Protein AF-A0A1S9B2Z0-F1 (afdb_monomer)

Sequence (176 aa):
MLTIKDFFALDDLIMARWGRNAFRYVDYCGLIPIRPLENWAYACTPVNSLSFARTGGNGVHFGILEARDVTATGPVVMTVPMPGVNIVVAETLDEFFGIGCWAGWFGLEQLVYDTPETLAYYAAEPTDLLPEELNFLDMVRAELRTQPVALTAERLAALEQRFQPQLQIKPHDGKY

Foldseek 3Di:
DDWLVLVVVLVVVLCVVQNPNSCVQQLQLFFAADPPFDQPPQLLGFPQWTFGTGNNPPGWTWTAGNDDGRRDWFFIWIADRVVSDIFRQGGTPLQVLQQSLQPHDNLVSCCVVPVVVSLVVSQDHDDDDDPSNVVSSVSSCVRVVHHHDRRDPVRRVVSCVPPVVVGHGPPDPPDD

Structure (mmCIF, N/CA/C/O backbone):
data_AF-A0A1S9B2Z0-F1
#
_entry.id   AF-A0A1S9B2Z0-F1
#
loop_
_atom_site.group_PDB
_atom_site.id
_atom_site.type_symbol
_atom_site.label_atom_id
_atom_site.label_alt_id
_atom_site.label_comp_id
_atom_site.label_asym_id
_atom_site.label_entity_id
_atom_site.label_seq_id
_atom_site.pdbx_PDB_ins_code
_atom_site.Cartn_x
_atom_site.Cartn_y
_atom_site.Cartn_z
_atom_site.occupancy
_atom_site.B_iso_or_equiv
_atom_site.auth_seq_id
_atom_site.auth_comp_id
_atom_site.auth_asym_id
_atom_site.auth_atom_id
_atom_site.pdbx_PDB_model_num
ATOM 1 N N . MET A 1 1 ? -12.720 -2.411 -10.010 1.00 85.31 1 MET A N 1
ATOM 2 C CA . MET A 1 1 ? -12.245 -2.404 -8.623 1.00 85.31 1 MET A CA 1
ATOM 3 C C . MET A 1 1 ? -11.404 -3.642 -8.453 1.00 85.31 1 MET A C 1
ATOM 5 O O . MET A 1 1 ? -11.898 -4.722 -8.769 1.00 85.31 1 MET A O 1
ATOM 9 N N . LEU A 1 2 ? -10.148 -3.458 -8.077 1.00 94.38 2 LEU A N 1
ATOM 10 C CA . LEU A 1 2 ? -9.179 -4.535 -7.930 1.00 94.38 2 LEU A CA 1
ATOM 11 C C . LEU A 1 2 ? -9.466 -5.371 -6.683 1.00 94.38 2 LEU A C 1
ATOM 13 O O . LEU A 1 2 ? -9.986 -4.881 -5.678 1.00 94.38 2 LEU A O 1
ATOM 17 N N . THR A 1 3 ? -9.103 -6.644 -6.764 1.00 95.06 3 THR A N 1
ATOM 18 C CA . THR A 1 3 ? -9.193 -7.632 -5.688 1.00 95.06 3 THR A CA 1
ATOM 19 C C . THR A 1 3 ? -7.823 -8.242 -5.410 1.00 95.06 3 THR A C 1
ATOM 21 O O . THR A 1 3 ? -6.896 -8.132 -6.216 1.00 95.06 3 THR A O 1
ATOM 24 N N . ILE A 1 4 ? -7.684 -8.952 -4.287 1.00 96.56 4 ILE A N 1
ATOM 25 C CA . ILE A 1 4 ? -6.444 -9.684 -3.999 1.00 96.56 4 ILE A CA 1
ATOM 26 C C . ILE A 1 4 ? -6.216 -10.793 -5.037 1.00 96.56 4 ILE A C 1
ATOM 28 O O . ILE A 1 4 ? -5.078 -11.117 -5.366 1.00 96.56 4 ILE A O 1
ATOM 32 N N . LYS A 1 5 ? -7.288 -11.346 -5.615 1.00 95.81 5 LYS A N 1
ATOM 33 C CA . LYS A 1 5 ? -7.179 -12.303 -6.719 1.00 95.81 5 LYS A CA 1
ATOM 34 C C . LYS A 1 5 ? -6.467 -11.706 -7.938 1.00 95.81 5 LYS A C 1
ATOM 36 O O . LYS A 1 5 ? -5.683 -12.414 -8.562 1.00 95.81 5 LYS A O 1
ATOM 41 N N . ASP A 1 6 ? -6.702 -10.433 -8.255 1.00 95.50 6 ASP A N 1
ATOM 42 C CA . ASP A 1 6 ? -6.024 -9.750 -9.366 1.00 95.50 6 ASP A CA 1
ATOM 43 C C . ASP A 1 6 ? -4.536 -9.542 -9.056 1.00 95.50 6 ASP A C 1
ATOM 45 O O . ASP A 1 6 ? -3.677 -9.813 -9.893 1.00 95.50 6 ASP A O 1
ATOM 49 N N . PHE A 1 7 ? -4.217 -9.164 -7.815 1.00 95.56 7 PHE A N 1
ATOM 50 C CA . PHE A 1 7 ? -2.833 -9.097 -7.342 1.00 95.56 7 PHE A CA 1
ATOM 51 C C . PHE A 1 7 ? -2.128 -10.459 -7.409 1.00 95.56 7 PHE A C 1
ATOM 53 O O . PHE A 1 7 ? -0.974 -10.558 -7.822 1.00 95.56 7 PHE A O 1
ATOM 60 N N . PHE A 1 8 ? -2.829 -11.535 -7.061 1.00 96.44 8 PHE A N 1
ATOM 61 C CA . PHE A 1 8 ? -2.285 -12.881 -7.176 1.00 96.44 8 PHE A CA 1
ATOM 62 C C . PHE A 1 8 ? -2.118 -13.321 -8.641 1.00 96.44 8 PHE A C 1
ATOM 64 O O . PHE A 1 8 ? -1.137 -13.975 -8.986 1.00 96.44 8 PHE A O 1
ATOM 71 N N . ALA A 1 9 ? -2.993 -12.907 -9.552 1.00 96.50 9 ALA A N 1
ATOM 72 C CA . ALA A 1 9 ? -2.752 -13.141 -10.974 1.00 96.50 9 ALA A CA 1
ATOM 73 C C . ALA A 1 9 ? -1.471 -12.427 -11.458 1.00 96.50 9 ALA A C 1
ATOM 75 O O . ALA A 1 9 ? -0.683 -13.020 -12.193 1.00 96.50 9 ALA A O 1
ATOM 76 N N . LEU A 1 10 ? -1.217 -11.196 -10.997 1.00 95.38 10 LEU A N 1
ATOM 77 C CA . LEU A 1 10 ? 0.028 -10.474 -11.278 1.00 95.38 10 LEU A CA 1
ATOM 78 C C . LEU A 1 10 ? 1.261 -11.221 -10.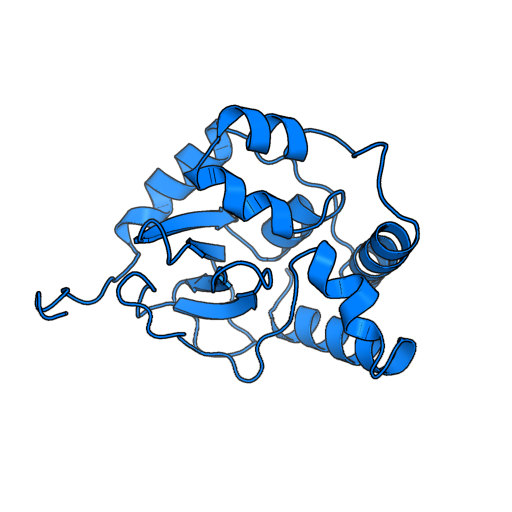742 1.00 95.38 10 LEU A C 1
ATOM 80 O O . LEU A 1 10 ? 2.240 -11.377 -11.470 1.00 95.38 10 LEU A O 1
ATOM 84 N N . ASP A 1 11 ? 1.234 -11.710 -9.503 1.00 95.31 11 ASP A N 1
ATOM 85 C CA . ASP A 1 11 ? 2.369 -12.463 -8.954 1.00 95.31 11 ASP A CA 1
ATOM 86 C C . ASP A 1 11 ? 2.605 -13.801 -9.680 1.00 95.31 11 ASP A C 1
ATOM 88 O O . ASP A 1 11 ? 3.752 -14.170 -9.928 1.00 95.31 11 ASP A O 1
ATOM 92 N N . ASP A 1 12 ? 1.554 -14.469 -10.167 1.00 96.44 12 ASP A N 1
ATOM 93 C CA . ASP A 1 12 ? 1.725 -15.650 -11.025 1.00 96.44 12 ASP A CA 1
ATOM 94 C C . ASP A 1 12 ? 2.479 -15.290 -12.325 1.00 96.44 12 ASP A C 1
ATOM 96 O O . ASP A 1 12 ? 3.362 -16.033 -12.767 1.00 96.44 12 ASP A O 1
ATOM 100 N N . LEU A 1 13 ? 2.188 -14.124 -12.918 1.00 96.06 13 LEU A N 1
ATOM 101 C CA . LEU A 1 13 ? 2.894 -13.618 -14.101 1.00 96.06 13 LEU A CA 1
ATOM 102 C C . LEU A 1 13 ? 4.350 -13.236 -13.790 1.00 96.06 13 LEU A C 1
ATOM 104 O O . LEU A 1 13 ? 5.246 -13.548 -14.577 1.00 96.06 13 LEU A O 1
ATOM 108 N N . ILE A 1 14 ? 4.604 -12.586 -12.652 1.00 93.69 14 ILE A N 1
ATOM 109 C CA . ILE A 1 14 ? 5.953 -12.237 -12.173 1.00 93.69 14 ILE A CA 1
ATOM 110 C C . ILE A 1 14 ? 6.793 -13.506 -12.022 1.00 93.69 14 ILE A C 1
ATOM 112 O O . ILE A 1 14 ? 7.916 -13.585 -12.530 1.00 93.69 14 ILE A O 1
ATOM 116 N N . MET A 1 15 ? 6.235 -14.531 -11.379 1.00 94.75 15 MET A N 1
ATOM 117 C CA . MET A 1 15 ? 6.903 -15.813 -11.185 1.00 94.75 15 MET A CA 1
ATOM 118 C C . MET A 1 15 ? 7.123 -16.553 -12.506 1.00 94.75 15 MET A C 1
ATOM 120 O O . MET A 1 15 ? 8.186 -17.144 -12.696 1.00 94.75 15 MET A O 1
ATOM 124 N N . ALA A 1 16 ? 6.185 -16.482 -13.453 1.00 95.69 16 ALA A N 1
ATOM 125 C CA . ALA A 1 16 ? 6.382 -17.028 -14.794 1.00 95.69 16 ALA A CA 1
ATOM 126 C C . ALA A 1 16 ? 7.503 -16.303 -15.564 1.00 95.69 16 ALA A C 1
ATOM 128 O O . ALA A 1 16 ? 8.262 -16.941 -16.295 1.00 95.69 16 ALA A O 1
ATOM 129 N N . ARG A 1 17 ? 7.630 -14.981 -15.388 1.00 94.38 17 ARG A N 1
ATOM 130 C CA . ARG A 1 17 ? 8.611 -14.142 -16.089 1.00 94.38 17 ARG A CA 1
ATOM 131 C C . ARG A 1 17 ? 10.023 -14.265 -15.518 1.00 94.38 17 ARG A C 1
ATOM 133 O O . ARG A 1 17 ? 10.980 -14.383 -16.283 1.00 94.38 17 ARG A O 1
ATOM 140 N N . TRP A 1 18 ? 10.170 -14.213 -14.196 1.00 93.31 18 TRP A N 1
ATOM 141 C CA . TRP A 1 18 ? 11.478 -14.109 -13.534 1.00 93.31 18 TRP A CA 1
ATOM 142 C C . TRP A 1 18 ? 11.826 -15.298 -12.633 1.00 93.31 18 TRP A C 1
ATOM 144 O O . TRP A 1 18 ? 12.989 -15.451 -12.243 1.00 93.31 18 TRP A O 1
ATOM 154 N N . GLY A 1 19 ? 10.866 -16.172 -12.325 1.00 93.25 19 GLY A N 1
ATOM 155 C CA . GLY A 1 19 ? 11.075 -17.372 -11.519 1.00 93.25 19 GLY A CA 1
ATOM 156 C C . GLY A 1 19 ? 11.778 -17.069 -10.198 1.00 93.25 19 GLY A C 1
ATOM 157 O O . GLY A 1 19 ? 11.418 -16.149 -9.470 1.00 93.25 19 GLY A O 1
ATOM 158 N N . ARG A 1 20 ? 12.848 -17.816 -9.903 1.00 89.50 20 ARG A N 1
ATOM 159 C CA . ARG A 1 20 ? 13.635 -17.644 -8.669 1.00 89.50 20 ARG A CA 1
ATOM 160 C C . ARG A 1 20 ? 14.338 -16.291 -8.547 1.00 89.50 20 ARG A C 1
ATOM 162 O O . ARG A 1 20 ? 14.869 -16.016 -7.482 1.00 89.50 20 ARG A O 1
ATOM 169 N N . ASN A 1 21 ? 14.375 -15.476 -9.601 1.00 90.50 21 ASN A N 1
ATOM 170 C CA . ASN A 1 21 ? 14.968 -14.141 -9.563 1.00 90.50 21 ASN A CA 1
ATOM 171 C C . ASN A 1 21 ? 13.942 -13.037 -9.272 1.00 90.50 21 ASN A C 1
ATOM 173 O O . ASN A 1 21 ? 14.351 -11.886 -9.169 1.00 90.50 21 ASN A O 1
ATOM 177 N N . ALA A 1 22 ? 12.649 -13.357 -9.118 1.00 89.69 22 ALA A N 1
ATOM 178 C CA . ALA A 1 22 ? 11.592 -12.371 -8.870 1.00 89.69 22 ALA A CA 1
ATOM 179 C C . ALA A 1 22 ? 11.888 -11.450 -7.670 1.00 89.69 22 ALA A C 1
ATOM 181 O O . ALA A 1 22 ? 11.639 -10.251 -7.747 1.00 89.69 22 ALA A O 1
ATOM 182 N N . PHE A 1 23 ? 12.513 -11.977 -6.611 1.00 85.75 23 PHE A N 1
ATOM 183 C CA . PHE A 1 23 ? 12.893 -11.206 -5.419 1.00 85.75 23 PHE A CA 1
ATOM 184 C C . PHE A 1 23 ? 13.751 -9.967 -5.738 1.00 85.75 23 PHE A C 1
ATOM 186 O O . PHE A 1 23 ? 13.601 -8.934 -5.102 1.00 85.75 23 PHE A O 1
ATOM 193 N N . ARG A 1 24 ? 14.595 -10.020 -6.782 1.00 84.69 24 ARG A N 1
ATOM 194 C CA . ARG A 1 24 ? 15.443 -8.885 -7.199 1.00 84.69 24 ARG A CA 1
ATOM 195 C C . ARG A 1 24 ? 14.651 -7.683 -7.707 1.00 84.69 24 ARG A C 1
ATOM 197 O O . ARG A 1 24 ? 15.215 -6.606 -7.824 1.00 84.69 24 ARG A O 1
ATOM 204 N N . TYR A 1 25 ? 13.387 -7.897 -8.051 1.00 85.31 25 TYR A N 1
ATOM 205 C CA . TYR A 1 25 ? 12.488 -6.898 -8.610 1.00 85.31 25 TYR A CA 1
ATOM 206 C C . TYR A 1 25 ? 11.423 -6.489 -7.586 1.00 85.31 25 TYR A C 1
ATOM 208 O O . TYR A 1 25 ? 11.119 -5.313 -7.437 1.00 85.31 25 TYR A O 1
ATOM 216 N N . VAL A 1 26 ? 10.871 -7.466 -6.860 1.00 86.50 26 VAL A N 1
ATOM 217 C CA . VAL A 1 26 ? 9.720 -7.265 -5.967 1.00 86.50 26 VAL A CA 1
ATOM 218 C C . VAL A 1 26 ? 10.128 -6.754 -4.583 1.00 86.50 26 VAL A C 1
ATOM 220 O O . VAL A 1 26 ? 9.403 -5.939 -4.011 1.00 86.50 26 VAL A O 1
ATOM 223 N N . ASP A 1 27 ? 11.267 -7.206 -4.042 1.00 83.75 27 ASP A N 1
ATOM 224 C CA . ASP A 1 27 ? 11.652 -6.908 -2.655 1.00 83.75 27 ASP A CA 1
ATOM 225 C C . ASP A 1 27 ? 11.917 -5.409 -2.459 1.00 83.75 27 ASP A C 1
ATOM 227 O O . ASP A 1 27 ? 11.425 -4.818 -1.502 1.00 83.75 27 ASP A O 1
ATOM 231 N N . TYR A 1 28 ? 12.622 -4.773 -3.401 1.00 84.38 28 TYR A N 1
ATOM 232 C CA . TYR A 1 28 ? 12.927 -3.337 -3.343 1.00 84.38 28 TYR A CA 1
ATOM 233 C C . TYR A 1 28 ? 11.680 -2.462 -3.474 1.00 84.38 28 TYR A C 1
ATOM 235 O O . TYR A 1 28 ? 11.579 -1.417 -2.838 1.00 84.38 28 TYR A O 1
ATOM 243 N N . CYS A 1 29 ? 10.680 -2.923 -4.226 1.00 92.12 29 CYS A N 1
ATOM 244 C CA . CYS A 1 29 ? 9.403 -2.230 -4.334 1.00 92.12 29 CYS A CA 1
ATOM 245 C C . CYS A 1 29 ? 8.427 -2.594 -3.208 1.00 92.12 29 CYS A C 1
ATOM 247 O O . CYS A 1 29 ? 7.336 -2.037 -3.165 1.00 92.12 29 CYS A O 1
ATOM 249 N N . GLY A 1 30 ? 8.772 -3.500 -2.292 1.00 93.69 30 GLY A N 1
ATOM 250 C CA . GLY A 1 30 ? 7.998 -3.771 -1.083 1.00 93.69 30 GLY A CA 1
ATOM 251 C C . GLY A 1 30 ? 6.594 -4.340 -1.302 1.00 93.69 30 GLY A C 1
ATOM 252 O O . GLY A 1 30 ? 5.694 -4.045 -0.517 1.00 93.69 30 GLY A O 1
ATOM 253 N N . LEU A 1 31 ? 6.393 -5.149 -2.347 1.00 95.12 31 LEU A N 1
ATOM 254 C CA . LEU A 1 31 ? 5.100 -5.777 -2.656 1.00 95.12 31 LEU A CA 1
ATOM 255 C C . LEU A 1 31 ? 5.219 -7.304 -2.769 1.00 95.12 31 LEU A C 1
ATOM 257 O O . LEU A 1 31 ? 4.775 -7.923 -3.735 1.00 95.12 31 LEU A O 1
ATOM 261 N N . ILE A 1 32 ? 5.848 -7.924 -1.771 1.00 94.69 32 ILE A N 1
ATOM 262 C CA . ILE A 1 32 ? 6.074 -9.371 -1.734 1.00 94.69 32 ILE A CA 1
ATOM 263 C C . ILE A 1 32 ? 4.763 -10.068 -1.338 1.00 94.69 32 ILE A C 1
ATOM 265 O O . ILE A 1 32 ? 4.237 -9.774 -0.262 1.00 94.69 32 ILE A O 1
ATOM 269 N N . PRO A 1 33 ? 4.235 -11.008 -2.137 1.00 95.06 33 PRO A N 1
ATOM 270 C CA . PRO A 1 33 ? 2.938 -11.624 -1.880 1.00 95.06 33 PRO A CA 1
ATOM 271 C C . PRO A 1 33 ? 2.957 -12.574 -0.678 1.00 95.06 33 PRO A C 1
ATOM 273 O O . PRO A 1 33 ? 3.938 -13.274 -0.421 1.00 95.06 33 PRO A O 1
ATOM 276 N N . ILE A 1 34 ? 1.830 -12.632 0.033 1.00 95.31 34 ILE A N 1
ATOM 277 C CA . ILE A 1 34 ? 1.557 -13.568 1.129 1.00 95.31 34 ILE A CA 1
ATOM 278 C C . ILE A 1 34 ? 0.426 -14.497 0.678 1.0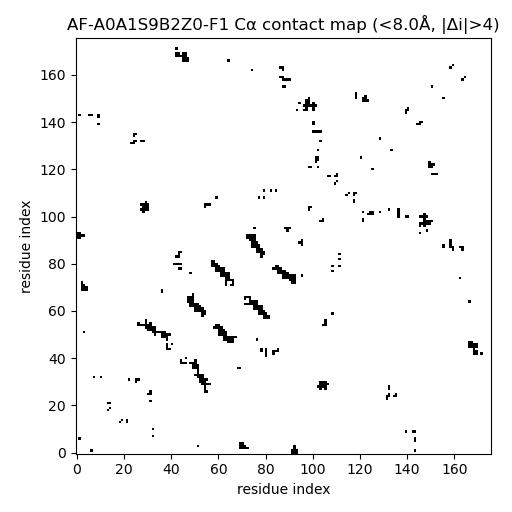0 95.31 34 ILE A C 1
ATOM 280 O O . ILE A 1 34 ? -0.695 -14.048 0.438 1.00 95.31 34 ILE A O 1
ATOM 284 N N . ARG A 1 35 ? 0.734 -15.791 0.526 1.00 93.19 35 ARG A N 1
ATOM 285 C CA . ARG A 1 35 ? -0.214 -16.828 0.094 1.00 93.19 35 ARG A CA 1
ATOM 286 C C . ARG A 1 35 ? -0.077 -18.086 0.965 1.00 93.19 35 ARG A C 1
ATOM 288 O O . ARG A 1 35 ? 1.020 -18.646 0.989 1.00 93.19 35 ARG A O 1
ATOM 295 N N . PRO A 1 36 ? -1.160 -18.596 1.588 1.00 94.19 36 PRO A N 1
ATOM 296 C CA . PRO A 1 36 ? -2.517 -18.031 1.625 1.00 94.19 36 PRO A CA 1
ATOM 297 C C . PRO A 1 36 ? -2.565 -16.689 2.374 1.00 94.19 36 PRO A C 1
ATOM 299 O O . PRO A 1 36 ? -1.559 -16.256 2.921 1.00 94.19 36 PRO A O 1
ATOM 302 N N . LEU A 1 37 ? -3.724 -16.023 2.385 1.00 95.44 37 LEU A N 1
ATOM 303 C CA . LEU A 1 37 ? -3.909 -14.842 3.232 1.00 95.44 37 LEU A CA 1
ATOM 304 C C . LEU A 1 37 ? -3.743 -15.220 4.701 1.00 95.44 37 LEU A C 1
ATOM 306 O O . LEU A 1 37 ? -4.310 -16.217 5.150 1.00 95.44 37 LEU A O 1
ATOM 310 N N . GLU A 1 38 ? -3.011 -14.404 5.450 1.00 94.19 38 GLU A N 1
ATOM 311 C CA . GLU A 1 38 ? -2.652 -14.718 6.831 1.00 94.19 38 GLU A CA 1
ATOM 312 C C . GLU A 1 38 ? -2.759 -13.491 7.730 1.00 94.19 38 GLU A C 1
ATOM 314 O O . GLU A 1 38 ? -2.346 -12.394 7.367 1.00 94.19 38 GLU A O 1
ATOM 319 N N . ASN A 1 39 ? -3.263 -13.682 8.947 1.00 92.56 39 ASN A N 1
ATOM 320 C CA . ASN A 1 39 ? -3.064 -12.720 10.021 1.00 92.56 39 ASN A CA 1
ATOM 321 C C . ASN A 1 39 ? -1.728 -13.048 10.696 1.00 92.56 39 ASN A C 1
ATOM 323 O O . ASN A 1 39 ? -1.610 -14.068 11.371 1.00 92.56 39 ASN A O 1
ATOM 327 N N . TRP A 1 40 ? -0.717 -12.206 10.495 1.00 89.31 40 TRP A N 1
ATOM 328 C CA . TRP A 1 40 ? 0.663 -12.466 10.924 1.00 89.31 40 TRP A CA 1
ATOM 329 C C . TRP A 1 40 ? 0.888 -12.446 12.445 1.00 89.31 40 TRP A C 1
ATOM 331 O O . TRP A 1 40 ? 2.011 -12.635 12.902 1.00 89.31 40 TRP A O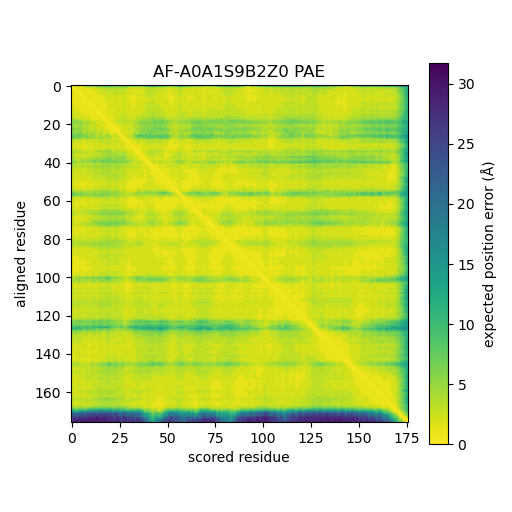 1
ATOM 341 N N . ALA A 1 41 ? -0.178 -12.256 13.229 1.00 87.75 41 ALA A N 1
ATOM 342 C CA . ALA A 1 41 ? -0.228 -12.461 14.673 1.00 87.75 41 ALA A CA 1
ATOM 343 C C . ALA A 1 41 ? 0.822 -11.693 15.497 1.00 87.75 41 ALA A C 1
ATOM 345 O O . ALA A 1 41 ? 1.037 -12.024 16.666 1.00 87.75 41 ALA A O 1
ATOM 346 N N . TYR A 1 42 ? 1.431 -10.636 14.945 1.00 91.81 42 TYR A N 1
ATOM 347 C CA . TYR A 1 42 ? 2.128 -9.660 15.776 1.00 91.81 42 TYR A CA 1
ATOM 348 C C . TYR A 1 42 ? 1.121 -9.064 16.751 1.00 91.81 42 TYR A C 1
ATOM 350 O O . TYR A 1 42 ? -0.051 -8.890 16.418 1.00 91.81 42 TYR A O 1
ATOM 358 N N . ALA A 1 43 ? 1.573 -8.709 17.952 1.00 92.88 43 ALA A N 1
ATOM 359 C CA . ALA A 1 43 ? 0.667 -8.200 18.976 1.00 92.88 43 ALA A CA 1
ATOM 360 C C . ALA A 1 43 ? -0.104 -6.939 18.538 1.00 92.88 43 ALA A C 1
ATOM 362 O O . ALA A 1 43 ? -1.208 -6.698 19.015 1.00 92.88 43 ALA A O 1
ATOM 363 N N . CYS A 1 44 ? 0.465 -6.162 17.610 1.00 94.25 44 CYS A N 1
ATOM 364 C CA . CYS A 1 44 ? -0.170 -4.989 17.018 1.00 94.25 44 CYS A CA 1
ATOM 365 C C . CYS A 1 44 ? -0.973 -5.278 15.737 1.00 94.25 44 CYS A C 1
ATOM 367 O O . CYS A 1 44 ? -1.688 -4.386 15.295 1.00 94.25 44 CYS A O 1
ATOM 369 N N . THR A 1 45 ? -0.889 -6.468 15.130 1.00 96.25 45 THR A N 1
ATOM 370 C CA . THR A 1 45 ? -1.659 -6.785 13.915 1.00 96.25 45 THR A CA 1
ATOM 371 C C . THR A 1 45 ? -3.157 -6.842 14.258 1.00 96.25 45 THR A C 1
ATOM 373 O O . THR A 1 45 ? -3.539 -7.596 15.161 1.00 96.25 45 THR A O 1
ATOM 376 N N . PRO A 1 46 ? -4.036 -6.101 13.553 1.00 96.94 46 PRO A N 1
ATOM 377 C CA . PRO A 1 46 ? -5.474 -6.161 13.789 1.00 96.94 46 PRO A CA 1
ATOM 378 C C . PRO A 1 46 ? -6.022 -7.558 13.498 1.00 96.94 46 PRO A C 1
ATOM 380 O O . PRO A 1 46 ? -5.753 -8.112 12.437 1.00 96.94 46 PRO A O 1
ATOM 383 N N . VAL A 1 47 ? -6.814 -8.136 14.403 1.00 96.50 47 VAL A N 1
ATOM 384 C CA . VAL A 1 47 ? -7.376 -9.492 14.243 1.00 96.50 47 VAL A CA 1
ATOM 385 C C . VAL A 1 47 ? -8.427 -9.591 13.154 1.00 96.50 47 VAL A C 1
ATOM 387 O O . VAL A 1 47 ? -8.675 -10.674 12.634 1.00 96.50 47 VAL A O 1
ATOM 390 N N . ASN A 1 48 ? -9.045 -8.466 12.816 1.00 96.69 48 ASN A N 1
ATOM 391 C CA . ASN A 1 48 ? -10.006 -8.346 11.735 1.00 96.69 48 ASN A CA 1
ATOM 392 C C . ASN A 1 48 ? -9.334 -7.917 10.425 1.00 96.69 48 ASN A C 1
ATOM 394 O O . ASN A 1 48 ? -9.972 -7.282 9.601 1.00 96.69 48 ASN A O 1
ATOM 398 N N . SER A 1 49 ? -8.054 -8.228 10.224 1.00 97.31 49 SER A N 1
ATOM 399 C CA . SER A 1 49 ? -7.342 -7.994 8.966 1.00 97.31 49 SER A CA 1
ATOM 400 C C . SER A 1 49 ? -6.661 -9.277 8.496 1.00 97.31 49 SER A C 1
ATOM 402 O O . SER A 1 49 ? -6.178 -10.064 9.314 1.00 97.31 49 SER A O 1
ATOM 404 N N . LEU A 1 50 ? -6.609 -9.488 7.180 1.00 97.88 50 LEU A N 1
ATOM 405 C CA . LEU A 1 50 ? -5.798 -10.542 6.569 1.00 97.88 50 LEU A CA 1
ATOM 406 C C . LEU A 1 50 ? -4.763 -9.931 5.631 1.00 97.88 50 LEU A C 1
ATOM 408 O O . LEU A 1 50 ? -5.114 -9.171 4.725 1.00 97.88 50 LEU A O 1
ATOM 412 N N . SER A 1 51 ? -3.499 -10.293 5.840 1.00 97.94 51 SER A N 1
ATOM 413 C CA . SER A 1 51 ? -2.365 -9.805 5.064 1.00 97.94 51 SER A CA 1
ATOM 414 C C . SER A 1 51 ? -2.297 -10.477 3.699 1.00 97.94 51 SER A C 1
ATOM 416 O O . SER A 1 51 ? -2.431 -11.698 3.593 1.00 97.94 51 SER A O 1
ATOM 418 N N . PHE A 1 52 ? -2.052 -9.678 2.663 1.00 97.62 52 PHE A N 1
ATOM 419 C CA . PHE A 1 52 ? -1.872 -10.145 1.285 1.00 97.62 52 PHE A CA 1
ATOM 420 C C . PHE A 1 52 ? -0.480 -9.832 0.728 1.00 97.62 52 PHE A C 1
ATOM 422 O O . PHE A 1 52 ? -0.051 -10.491 -0.219 1.00 97.62 52 PHE A O 1
ATOM 429 N N . ALA A 1 53 ? 0.233 -8.860 1.305 1.00 97.00 53 ALA A N 1
ATOM 430 C CA . ALA A 1 53 ? 1.583 -8.491 0.891 1.00 97.00 53 ALA A CA 1
ATOM 431 C C . ALA A 1 53 ? 2.443 -8.005 2.069 1.00 97.00 53 ALA A C 1
ATOM 433 O O . ALA A 1 53 ? 1.926 -7.627 3.121 1.00 97.00 53 ALA A O 1
ATOM 434 N N . ARG A 1 54 ? 3.764 -7.994 1.884 1.00 96.38 54 ARG A N 1
ATOM 435 C CA . ARG A 1 54 ? 4.760 -7.454 2.823 1.00 96.38 54 ARG A CA 1
ATOM 436 C C . ARG A 1 54 ? 5.833 -6.649 2.106 1.00 96.38 54 ARG A C 1
ATOM 438 O O . ARG A 1 54 ? 6.118 -6.915 0.940 1.00 96.38 54 ARG A O 1
ATOM 445 N N . THR A 1 55 ? 6.484 -5.746 2.836 1.00 94.31 55 THR A N 1
ATOM 446 C CA . THR A 1 55 ? 7.602 -4.966 2.284 1.00 94.31 55 THR A CA 1
ATOM 447 C C . THR A 1 55 ? 8.903 -5.766 2.233 1.00 94.31 55 THR A C 1
ATOM 449 O O . THR A 1 55 ? 9.759 -5.498 1.406 1.00 94.31 55 THR A O 1
ATOM 452 N N . GLY A 1 56 ? 9.061 -6.761 3.114 1.00 89.12 56 GLY A N 1
ATOM 453 C CA . GLY A 1 56 ? 10.345 -7.434 3.353 1.00 89.12 56 GLY A CA 1
ATOM 454 C C . GLY A 1 56 ? 11.184 -6.769 4.453 1.00 89.12 56 GLY A C 1
ATOM 455 O O . GLY A 1 56 ? 12.107 -7.397 4.969 1.00 89.12 56 GLY A O 1
ATOM 456 N N . GLY A 1 57 ? 10.818 -5.558 4.888 1.00 87.88 57 GLY A N 1
ATOM 457 C CA . GLY A 1 57 ? 11.419 -4.857 6.022 1.00 87.88 57 GLY A CA 1
ATOM 458 C C . GLY A 1 57 ? 10.737 -5.220 7.342 1.00 87.88 57 GLY A C 1
ATOM 459 O O . GLY A 1 57 ? 9.530 -5.074 7.472 1.00 87.88 57 GLY A O 1
ATOM 460 N N . ASN A 1 58 ? 11.493 -5.720 8.327 1.00 89.81 58 ASN A N 1
ATOM 461 C CA . ASN A 1 58 ? 11.105 -5.866 9.746 1.00 89.81 58 ASN A CA 1
ATOM 462 C C . ASN A 1 58 ? 9.661 -6.343 10.044 1.00 89.81 58 ASN A C 1
ATOM 464 O O . ASN A 1 58 ? 9.045 -5.930 11.028 1.00 89.81 58 ASN A O 1
ATOM 468 N N . GLY A 1 59 ? 9.114 -7.227 9.205 1.00 93.50 59 GLY A N 1
ATOM 469 C CA . GLY A 1 59 ? 7.760 -7.761 9.360 1.00 93.50 59 GLY A CA 1
ATOM 470 C C . GLY A 1 59 ? 6.624 -6.816 8.952 1.00 93.50 59 GLY A C 1
ATOM 471 O O . GLY A 1 59 ? 5.473 -7.153 9.216 1.00 93.50 59 GLY A O 1
ATOM 472 N N . VAL A 1 60 ? 6.903 -5.671 8.323 1.00 97.25 60 VAL A N 1
ATOM 473 C CA . VAL A 1 60 ? 5.881 -4.740 7.820 1.00 97.25 60 VAL A CA 1
ATOM 474 C C . VAL A 1 60 ? 5.040 -5.419 6.741 1.00 97.25 60 VAL A C 1
ATOM 476 O O . VAL A 1 60 ? 5.567 -6.034 5.807 1.00 97.25 60 VAL A O 1
ATOM 479 N N . HIS A 1 61 ? 3.721 -5.328 6.886 1.00 97.94 61 HIS A N 1
ATOM 480 C CA . HIS A 1 61 ? 2.770 -6.004 6.009 1.00 97.94 61 HIS A CA 1
ATOM 481 C C . HIS A 1 61 ? 1.510 -5.187 5.754 1.00 97.94 61 HIS A C 1
ATOM 483 O O . HIS A 1 61 ? 1.131 -4.324 6.545 1.00 97.94 61 HIS A O 1
ATOM 489 N N . PHE A 1 62 ? 0.860 -5.507 4.639 1.00 98.44 62 PHE A N 1
ATOM 490 C CA . PHE A 1 62 ? -0.389 -4.921 4.183 1.00 98.44 62 PHE A CA 1
ATOM 491 C C . PHE A 1 62 ? -1.493 -5.965 4.247 1.00 98.44 62 PHE A C 1
ATOM 493 O O . PHE A 1 62 ? -1.361 -7.058 3.685 1.00 98.44 62 PHE A O 1
ATOM 500 N N . GLY A 1 63 ? -2.592 -5.615 4.905 1.00 98.12 63 GLY A N 1
ATOM 501 C CA . GLY A 1 63 ? -3.790 -6.437 4.971 1.00 98.12 63 GLY A CA 1
ATOM 502 C C . GLY A 1 63 ? -5.051 -5.669 4.632 1.00 98.12 63 GLY A C 1
ATOM 503 O O . GLY A 1 63 ? -5.068 -4.442 4.641 1.00 98.12 63 GLY A O 1
ATOM 504 N N . ILE A 1 64 ? -6.108 -6.405 4.307 1.00 98.31 64 ILE A N 1
ATOM 505 C CA . ILE A 1 64 ? -7.430 -5.833 4.058 1.00 98.31 64 ILE A CA 1
ATOM 506 C C . ILE A 1 64 ? -8.261 -5.938 5.334 1.00 98.31 64 ILE A C 1
ATOM 508 O O . ILE A 1 64 ? -8.423 -7.025 5.896 1.00 98.31 64 ILE A O 1
ATOM 512 N N . LEU A 1 65 ? -8.801 -4.801 5.769 1.00 97.94 65 LEU A N 1
ATOM 513 C CA . LEU A 1 65 ? -9.723 -4.723 6.896 1.00 97.94 65 LEU A CA 1
ATOM 514 C C . LEU A 1 65 ? -11.010 -5.516 6.603 1.00 97.94 65 LEU A C 1
ATOM 516 O O . LEU A 1 65 ? -11.593 -5.401 5.528 1.00 97.94 65 LEU A O 1
ATOM 520 N N . GLU A 1 66 ? -11.449 -6.309 7.579 1.00 95.94 66 GLU A N 1
ATOM 521 C CA . GLU A 1 66 ? -12.589 -7.239 7.542 1.00 95.94 66 GLU A CA 1
ATOM 522 C C . GLU A 1 66 ? -12.505 -8.311 6.434 1.00 95.94 66 GLU A C 1
ATOM 524 O O . GLU A 1 66 ? -13.516 -8.887 6.016 1.00 95.94 66 GLU A O 1
ATOM 529 N N . ALA A 1 67 ? -11.296 -8.618 5.952 1.00 94.81 67 ALA A N 1
ATOM 530 C CA . ALA A 1 67 ? -11.102 -9.629 4.921 1.00 94.81 67 ALA A CA 1
ATOM 531 C C . ALA A 1 67 ? -11.389 -11.053 5.397 1.00 94.81 67 ALA A C 1
ATOM 533 O O . ALA A 1 67 ? -11.063 -11.450 6.515 1.00 94.81 67 ALA A O 1
ATOM 534 N N . ARG A 1 68 ? -11.959 -11.848 4.487 1.00 93.12 68 ARG A N 1
ATOM 535 C CA . ARG A 1 68 ? -12.248 -13.276 4.695 1.00 93.12 68 ARG A CA 1
ATOM 536 C C . ARG A 1 68 ? -11.545 -14.184 3.694 1.00 93.12 68 ARG A C 1
ATOM 538 O O . ARG A 1 68 ? -11.209 -15.313 4.030 1.00 93.12 68 ARG A O 1
ATOM 545 N N . ASP A 1 6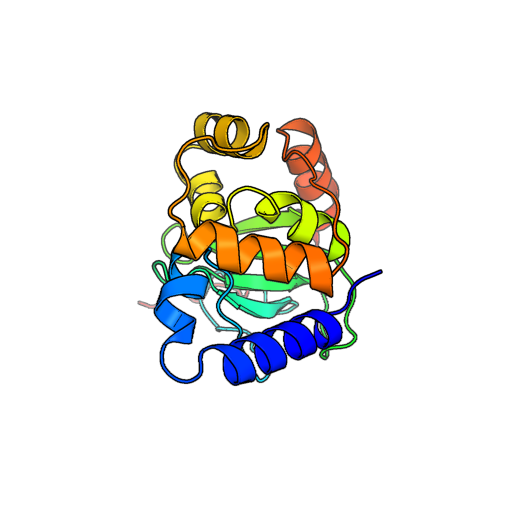9 ? -11.336 -13.695 2.476 1.00 94.50 69 ASP A N 1
ATOM 546 C CA . ASP A 1 69 ? -10.698 -14.417 1.380 1.00 94.50 69 ASP A CA 1
ATOM 547 C C . ASP A 1 69 ? -10.156 -13.434 0.324 1.00 94.50 69 ASP A C 1
ATOM 549 O O . ASP A 1 69 ? -10.191 -12.216 0.499 1.00 94.50 69 ASP A O 1
ATOM 553 N N . VAL A 1 70 ? -9.649 -13.967 -0.789 1.00 94.38 70 VAL A N 1
ATOM 554 C CA . VAL A 1 70 ? -9.029 -13.193 -1.879 1.00 94.38 70 VAL A CA 1
ATOM 555 C C . VAL A 1 70 ? -10.002 -12.312 -2.673 1.00 94.38 70 VAL A C 1
ATOM 557 O O . VAL A 1 70 ? -9.570 -11.515 -3.506 1.00 94.38 70 VAL A O 1
ATOM 560 N N . THR A 1 71 ? -11.307 -12.463 -2.450 1.00 93.25 71 THR A N 1
ATOM 561 C CA . THR A 1 71 ? -12.354 -11.612 -3.029 1.00 93.25 71 THR A CA 1
ATOM 562 C C . THR A 1 71 ? -12.690 -10.424 -2.134 1.00 93.25 71 THR A C 1
ATOM 564 O O . THR A 1 71 ? -13.478 -9.573 -2.539 1.00 93.25 71 THR A O 1
ATOM 567 N N . ALA A 1 72 ? -12.093 -10.349 -0.938 1.00 91.94 72 ALA A N 1
ATOM 568 C CA . ALA A 1 72 ? -12.303 -9.253 -0.013 1.00 91.94 72 ALA A CA 1
ATOM 569 C C . ALA A 1 72 ? -11.951 -7.906 -0.647 1.00 91.94 72 ALA A C 1
ATOM 571 O O . ALA A 1 72 ? -10.958 -7.746 -1.360 1.00 91.94 72 ALA A O 1
ATOM 572 N N . THR A 1 73 ? -12.783 -6.928 -0.323 1.00 91.38 73 THR A N 1
ATOM 573 C CA . THR A 1 73 ? -12.643 -5.541 -0.742 1.00 91.38 73 THR A CA 1
ATOM 574 C C . THR A 1 73 ? -12.743 -4.688 0.504 1.00 91.38 73 THR A C 1
ATOM 576 O O . THR A 1 73 ? -13.668 -4.878 1.294 1.00 91.38 73 THR A O 1
ATOM 579 N N . GLY A 1 74 ? -11.831 -3.746 0.679 1.00 95.56 74 GLY A N 1
ATOM 580 C CA . GLY A 1 74 ? -11.867 -2.867 1.832 1.00 95.56 74 GLY A CA 1
ATOM 581 C C . GLY A 1 74 ? -10.592 -2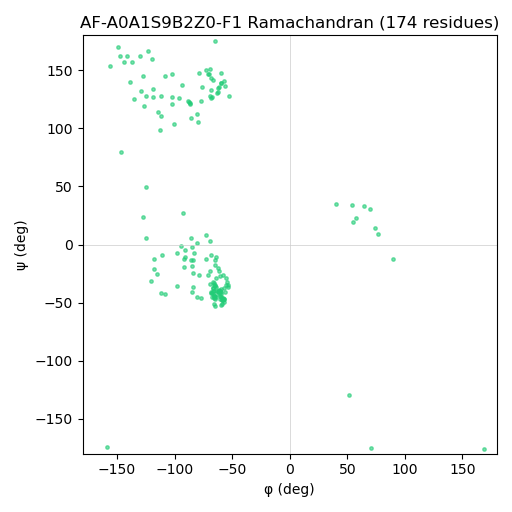.051 1.978 1.00 95.56 74 GLY A C 1
ATOM 582 O O . GLY A 1 74 ? -9.706 -2.139 1.119 1.00 95.56 74 GLY A O 1
ATOM 583 N N . PRO A 1 75 ? -10.506 -1.278 3.071 1.00 98.38 75 PRO A N 1
ATOM 584 C CA . PRO A 1 75 ? -9.336 -0.477 3.374 1.00 98.38 75 PRO A CA 1
ATOM 585 C C . PRO A 1 75 ? -8.083 -1.333 3.528 1.00 98.38 75 PRO A C 1
ATOM 587 O O . PRO A 1 75 ? -8.117 -2.397 4.155 1.00 98.38 75 PRO A O 1
ATOM 590 N N . VAL A 1 76 ? -6.975 -0.834 2.988 1.00 98.62 76 VAL A N 1
ATOM 591 C CA . VAL A 1 76 ? -5.653 -1.426 3.171 1.00 98.62 76 VAL A CA 1
ATOM 592 C C . VAL A 1 76 ? -5.037 -0.870 4.445 1.00 98.62 76 VAL A C 1
ATOM 594 O O . VAL A 1 76 ? -4.830 0.336 4.585 1.00 98.62 76 VAL A O 1
ATOM 597 N N . VAL A 1 77 ? -4.722 -1.771 5.365 1.00 98.56 77 VAL A N 1
ATOM 598 C CA . VAL A 1 77 ? -4.038 -1.488 6.622 1.00 98.56 77 VAL A CA 1
ATOM 599 C C . VAL A 1 77 ? -2.583 -1.900 6.476 1.00 98.56 77 VAL A C 1
ATOM 601 O O . VAL A 1 77 ? -2.292 -3.067 6.220 1.00 98.56 77 VAL A O 1
ATOM 604 N N . MET A 1 78 ? -1.673 -0.951 6.659 1.00 98.56 78 MET A N 1
ATOM 605 C CA . MET A 1 78 ? -0.262 -1.222 6.880 1.00 98.56 78 MET A CA 1
ATOM 606 C C . MET A 1 78 ? -0.027 -1.418 8.377 1.00 98.56 78 MET A C 1
ATOM 608 O O . MET A 1 78 ? -0.295 -0.519 9.175 1.00 98.56 78 MET A O 1
ATOM 612 N N . THR A 1 79 ? 0.507 -2.572 8.755 1.00 98.38 79 THR A N 1
ATOM 613 C CA . THR A 1 79 ? 0.975 -2.846 10.115 1.00 98.38 79 THR A CA 1
ATOM 614 C C . THR A 1 79 ? 2.493 -2.749 10.138 1.00 98.38 79 THR A C 1
ATOM 616 O O . THR A 1 79 ? 3.167 -3.433 9.367 1.00 98.38 79 THR A O 1
ATOM 619 N N . VAL A 1 80 ? 3.030 -1.935 11.049 1.00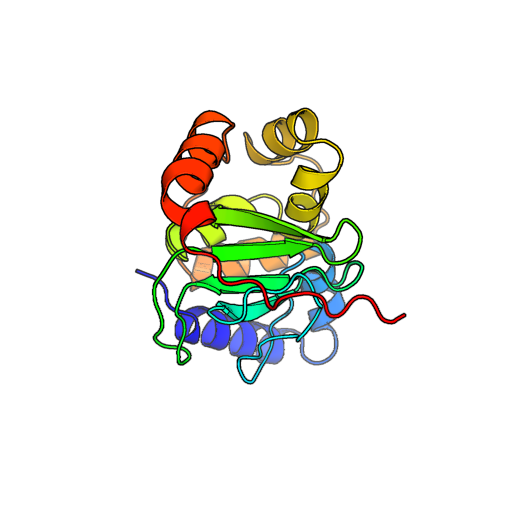 97.50 80 VAL A N 1
ATOM 620 C CA . VAL A 1 80 ? 4.469 -1.786 11.291 1.00 97.50 80 VAL A CA 1
ATOM 621 C C . VAL A 1 80 ? 4.796 -2.349 12.681 1.00 97.50 80 VAL A C 1
ATOM 623 O O . VAL A 1 80 ? 4.596 -1.659 13.686 1.00 97.50 80 VAL A O 1
ATOM 626 N N . PRO A 1 81 ? 5.295 -3.600 12.780 1.00 95.69 81 PRO A N 1
ATOM 627 C CA . PRO A 1 81 ? 5.436 -4.271 14.070 1.00 95.69 81 PRO A CA 1
ATOM 628 C C . PRO A 1 81 ? 6.430 -3.639 15.036 1.00 95.69 81 PRO A C 1
ATOM 630 O O . PRO A 1 81 ? 6.177 -3.634 16.236 1.00 95.69 81 PRO A O 1
ATOM 633 N N . MET A 1 82 ? 7.541 -3.100 14.529 1.00 93.50 82 MET A N 1
ATOM 634 C CA . MET A 1 82 ? 8.613 -2.544 15.363 1.00 93.50 82 MET A CA 1
ATOM 635 C C . MET A 1 82 ? 8.140 -1.401 16.282 1.00 93.50 82 MET A C 1
ATOM 637 O O . MET A 1 82 ? 8.370 -1.495 17.486 1.00 93.50 82 MET A O 1
ATOM 641 N N . PRO A 1 83 ? 7.453 -0.355 15.778 1.00 94.31 83 PRO A N 1
ATOM 642 C CA . PRO A 1 83 ? 6.822 0.658 16.622 1.00 94.31 83 PRO A CA 1
ATOM 643 C C . PRO A 1 83 ? 5.434 0.236 17.135 1.00 94.31 83 PRO A C 1
ATOM 645 O O . PRO A 1 83 ? 4.843 0.950 17.939 1.00 94.31 83 PRO A O 1
ATOM 648 N N . GLY A 1 84 ? 4.889 -0.895 16.671 1.00 95.19 84 GLY A N 1
ATOM 649 C CA . GLY A 1 84 ? 3.563 -1.380 17.056 1.00 95.19 84 GLY A CA 1
ATOM 650 C C . GLY A 1 84 ? 2.406 -0.540 16.504 1.00 95.19 84 GLY A C 1
ATOM 651 O O . GLY A 1 84 ? 1.369 -0.433 17.156 1.00 95.19 84 GLY A O 1
ATOM 652 N N . VAL A 1 85 ? 2.582 0.077 15.331 1.00 96.38 85 VAL A N 1
ATOM 653 C CA . VAL A 1 85 ? 1.639 1.050 14.750 1.00 96.38 85 VAL A CA 1
ATOM 654 C C . VAL A 1 85 ? 0.902 0.452 13.554 1.00 96.38 85 VAL A C 1
ATOM 656 O O . VAL A 1 85 ? 1.471 -0.309 12.773 1.00 96.38 85 VAL A O 1
ATOM 659 N N . ASN A 1 86 ? -0.364 0.836 13.390 1.00 97.94 86 ASN A N 1
ATOM 660 C CA . ASN A 1 86 ? -1.169 0.535 12.210 1.00 97.94 86 ASN A CA 1
ATOM 661 C C . ASN A 1 86 ? -1.602 1.830 11.533 1.00 97.94 86 ASN A C 1
ATOM 663 O O . ASN A 1 86 ? -2.098 2.730 12.213 1.00 97.94 86 ASN A O 1
ATOM 667 N N . ILE A 1 87 ? -1.463 1.892 10.212 1.00 98.25 87 ILE A N 1
ATOM 668 C CA . ILE A 1 87 ? -1.902 3.014 9.381 1.00 98.25 87 ILE A CA 1
ATOM 669 C C . ILE A 1 87 ? -2.832 2.471 8.302 1.00 98.25 87 ILE A C 1
ATOM 671 O O . ILE A 1 87 ? -2.469 1.556 7.565 1.00 98.25 87 ILE A O 1
ATOM 675 N N . VAL A 1 88 ? -4.024 3.048 8.172 1.00 98.56 88 VAL 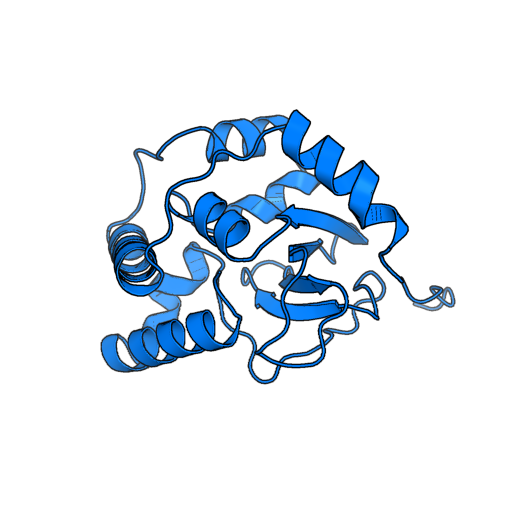A N 1
ATOM 676 C CA . VAL A 1 88 ? -4.880 2.802 7.006 1.00 98.56 88 VAL A CA 1
ATOM 677 C C . VAL A 1 88 ? -4.361 3.659 5.856 1.00 98.56 88 VAL A C 1
ATOM 679 O O . VAL A 1 88 ? -4.519 4.876 5.868 1.00 98.56 88 VAL A O 1
ATOM 682 N N . VAL A 1 89 ? -3.698 3.026 4.890 1.00 98.19 89 VAL A N 1
ATOM 683 C CA . VAL A 1 89 ? -2.971 3.716 3.808 1.00 98.19 89 VAL A CA 1
ATOM 684 C C . VAL A 1 89 ? -3.825 3.948 2.563 1.00 98.19 89 VAL A C 1
ATOM 686 O O . VAL A 1 89 ? -3.500 4.809 1.755 1.00 98.19 89 VAL A O 1
ATOM 689 N N . ALA A 1 90 ? -4.920 3.201 2.405 1.00 98.31 90 ALA A N 1
ATOM 690 C CA . ALA A 1 90 ? -5.853 3.352 1.292 1.00 98.31 90 ALA A CA 1
ATOM 691 C C . ALA A 1 90 ? -7.246 2.828 1.662 1.00 98.31 90 ALA A C 1
ATOM 693 O O . ALA A 1 90 ? -7.380 1.924 2.483 1.00 98.31 90 ALA A O 1
ATOM 694 N N . GLU A 1 91 ? -8.293 3.345 1.023 1.00 98.12 91 GLU A N 1
ATOM 695 C CA . GLU A 1 91 ? -9.674 2.865 1.174 1.00 98.12 91 GLU A CA 1
ATOM 696 C C . GLU A 1 91 ? -9.982 1.665 0.270 1.00 98.12 91 GLU A C 1
ATOM 698 O O . GLU A 1 91 ? -10.884 0.882 0.566 1.00 98.12 91 GLU A O 1
ATOM 703 N N . THR A 1 92 ? -9.241 1.515 -0.830 1.00 97.75 92 THR A N 1
ATOM 704 C CA . THR A 1 92 ? -9.421 0.439 -1.813 1.00 97.75 92 THR A CA 1
ATOM 705 C C . THR A 1 92 ? -8.079 -0.069 -2.333 1.00 97.75 92 THR A C 1
ATOM 707 O O . THR A 1 92 ? -7.064 0.622 -2.235 1.00 97.75 92 THR A O 1
ATOM 710 N N . LEU A 1 93 ? -8.076 -1.259 -2.942 1.00 97.44 93 LEU A N 1
ATOM 711 C CA . LEU A 1 93 ? -6.892 -1.779 -3.628 1.00 97.44 93 LEU A CA 1
ATOM 712 C C . LEU A 1 93 ? -6.499 -0.932 -4.844 1.00 97.44 93 LEU A C 1
ATOM 714 O O . LEU A 1 93 ? -5.311 -0.771 -5.090 1.00 97.44 93 LEU A O 1
ATOM 718 N N . ASP A 1 94 ? -7.457 -0.352 -5.575 1.00 96.88 94 ASP A N 1
ATOM 719 C CA . ASP A 1 94 ? -7.152 0.568 -6.680 1.00 96.88 94 ASP A CA 1
ATOM 720 C C . ASP A 1 94 ? -6.352 1.786 -6.187 1.00 96.88 94 ASP A C 1
ATOM 722 O O . ASP A 1 94 ? -5.337 2.139 -6.784 1.00 96.88 94 ASP A O 1
ATOM 726 N N . GLU A 1 95 ? -6.764 2.386 -5.065 1.00 97.44 95 GLU A N 1
ATOM 727 C CA . GLU A 1 95 ? -6.034 3.489 -4.429 1.00 97.44 95 GLU A CA 1
ATOM 728 C C . GLU A 1 95 ? -4.657 3.038 -3.924 1.00 97.44 95 GLU A C 1
ATOM 730 O O . GLU A 1 95 ? -3.655 3.685 -4.216 1.00 97.44 95 GLU A O 1
ATOM 735 N N . PHE A 1 96 ? -4.584 1.898 -3.231 1.00 98.06 96 PHE A N 1
ATOM 736 C CA . PHE A 1 96 ? -3.325 1.352 -2.721 1.00 98.06 96 PHE A CA 1
ATOM 737 C C . PHE A 1 96 ? -2.308 1.089 -3.829 1.00 98.06 96 PHE A C 1
ATOM 739 O O . PHE A 1 96 ? -1.143 1.476 -3.714 1.00 98.06 96 PHE A O 1
ATOM 746 N N . PHE A 1 97 ? -2.738 0.442 -4.914 1.00 97.44 97 PHE A N 1
ATOM 747 C CA . PHE A 1 97 ? -1.851 0.184 -6.036 1.00 97.44 97 PHE A CA 1
ATOM 748 C C . PHE A 1 97 ? -1.523 1.459 -6.819 1.00 97.44 97 PHE A C 1
ATOM 750 O O . PHE A 1 97 ? -0.458 1.542 -7.423 1.00 97.44 97 PHE A O 1
ATOM 757 N N . GLY A 1 98 ? -2.404 2.459 -6.787 1.00 96.50 98 GLY A N 1
ATOM 758 C CA . GLY A 1 98 ? -2.135 3.789 -7.318 1.00 96.50 98 GLY A CA 1
ATOM 759 C C . GLY A 1 98 ? -1.052 4.544 -6.545 1.00 96.50 98 GLY A C 1
ATOM 760 O O . GLY A 1 98 ? -0.228 5.207 -7.167 1.00 96.50 98 GLY A O 1
ATOM 761 N N . ILE A 1 99 ? -0.994 4.404 -5.217 1.00 96.62 99 ILE A N 1
ATOM 762 C CA . ILE A 1 99 ? 0.015 5.069 -4.373 1.00 96.62 99 ILE A CA 1
ATOM 763 C C . ILE A 1 99 ? 1.427 4.563 -4.684 1.00 96.62 99 ILE A C 1
ATOM 765 O O . ILE A 1 99 ? 2.317 5.346 -5.006 1.00 96.62 99 ILE A O 1
ATOM 769 N N . GLY A 1 100 ? 1.641 3.247 -4.656 1.00 95.62 100 GLY A N 1
ATOM 770 C CA . GLY A 1 100 ? 2.956 2.674 -4.970 1.00 95.62 100 GLY A CA 1
ATOM 771 C C . GLY A 1 100 ? 3.252 2.558 -6.466 1.00 95.62 100 GLY A C 1
ATOM 772 O O . GLY A 1 100 ? 4.320 2.088 -6.846 1.00 95.62 100 GLY A O 1
ATOM 773 N N . CYS A 1 101 ? 2.333 3.007 -7.326 1.00 90.19 101 CYS A N 1
ATOM 774 C CA . CYS A 1 101 ? 2.423 2.907 -8.782 1.00 90.19 101 CYS A CA 1
ATOM 775 C C . CYS A 1 101 ? 3.727 3.480 -9.346 1.00 90.19 101 CYS A C 1
ATOM 777 O O . CYS A 1 101 ? 4.232 2.975 -10.348 1.00 90.19 101 CYS A O 1
ATOM 779 N N . TRP A 1 102 ? 4.250 4.544 -8.736 1.00 89.25 102 TRP A N 1
ATOM 780 C CA . TRP A 1 102 ? 5.474 5.200 -9.181 1.00 89.25 102 TRP A CA 1
ATOM 781 C C . TRP A 1 102 ? 6.715 4.774 -8.424 1.00 89.25 102 TRP A C 1
ATOM 783 O O . TRP A 1 102 ? 7.757 4.682 -9.044 1.00 89.25 102 TRP A O 1
ATOM 793 N N . ALA A 1 103 ? 6.618 4.514 -7.126 1.00 90.75 103 ALA A N 1
ATOM 794 C CA . ALA A 1 103 ? 7.790 4.413 -6.261 1.00 90.75 103 ALA A CA 1
ATOM 795 C C . ALA A 1 103 ? 7.868 3.089 -5.481 1.00 90.75 103 ALA A C 1
ATOM 797 O O . ALA A 1 103 ? 8.720 2.904 -4.617 1.00 90.75 103 ALA A O 1
ATOM 798 N N . GLY A 1 104 ? 6.954 2.156 -5.756 1.00 95.19 104 GLY A N 1
ATOM 799 C CA . GLY A 1 104 ? 6.757 0.972 -4.931 1.00 95.19 104 GLY A CA 1
ATOM 800 C C . GLY A 1 104 ? 6.115 1.296 -3.578 1.00 95.19 104 GLY A C 1
ATOM 801 O O . GLY A 1 104 ? 5.710 2.418 -3.292 1.00 95.19 104 GLY A O 1
ATOM 802 N N . TRP A 1 105 ? 6.002 0.285 -2.729 1.00 97.00 105 TRP A N 1
ATOM 803 C CA . TRP A 1 105 ? 5.331 0.309 -1.428 1.00 97.00 105 TRP A CA 1
ATOM 804 C C . TRP A 1 105 ? 6.303 0.192 -0.254 1.00 97.00 105 TRP A C 1
ATOM 806 O O . TRP A 1 105 ? 5.887 0.390 0.884 1.00 97.00 105 TRP A O 1
ATOM 816 N N . PHE A 1 106 ? 7.584 -0.105 -0.507 1.00 95.56 106 PHE A N 1
ATOM 817 C CA . PHE A 1 106 ? 8.594 -0.235 0.548 1.00 95.56 106 PHE A CA 1
ATOM 818 C C . PHE A 1 106 ? 8.691 1.043 1.392 1.00 95.56 106 PHE A C 1
ATOM 820 O O . PHE A 1 106 ? 8.621 0.979 2.615 1.00 95.56 106 PHE A O 1
ATOM 827 N N . GLY A 1 107 ? 8.746 2.211 0.743 1.00 95.12 107 GLY A N 1
ATOM 828 C CA . GLY A 1 107 ? 8.857 3.510 1.411 1.00 95.12 107 GLY A CA 1
ATOM 829 C C . GLY A 1 107 ? 7.680 3.874 2.321 1.00 95.12 107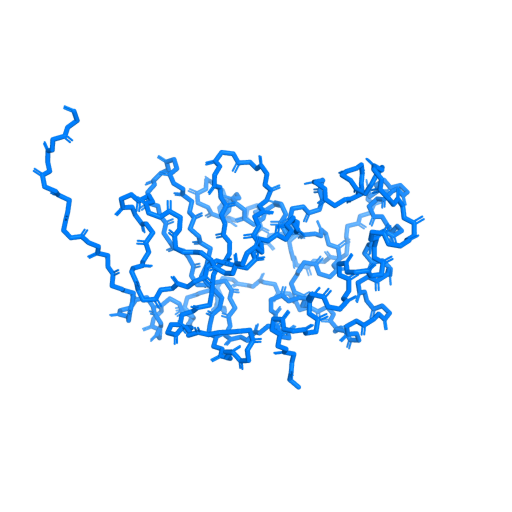 GLY A C 1
ATOM 830 O O 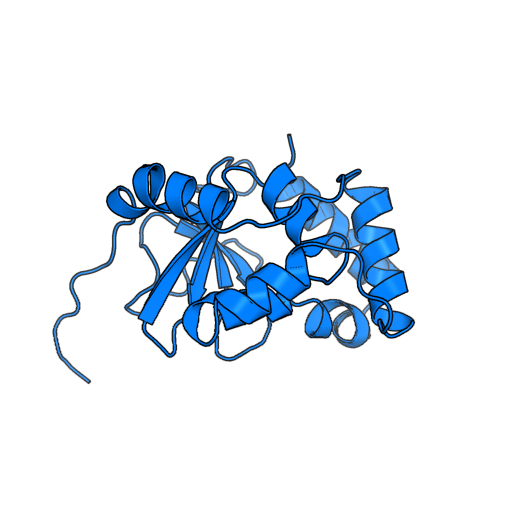. GLY A 1 107 ? 7.853 4.693 3.219 1.00 95.12 107 GLY A O 1
ATOM 831 N N . LEU A 1 108 ? 6.501 3.253 2.164 1.00 96.81 108 LEU A N 1
ATOM 832 C CA . LEU A 1 108 ? 5.338 3.538 3.017 1.00 96.81 108 LEU A CA 1
ATOM 833 C C . LEU A 1 108 ? 5.607 3.249 4.496 1.00 96.81 108 LEU A C 1
ATOM 835 O O . LEU A 1 108 ? 5.011 3.894 5.359 1.00 96.81 108 LEU A O 1
ATOM 839 N N . GLU A 1 109 ? 6.525 2.331 4.808 1.00 95.81 109 GLU A N 1
ATOM 840 C CA . GLU A 1 109 ? 6.889 2.040 6.195 1.00 95.81 109 GLU A CA 1
ATOM 841 C C . GLU A 1 109 ? 7.484 3.259 6.916 1.00 95.81 109 GLU A C 1
ATOM 843 O O . GLU A 1 109 ? 7.397 3.343 8.139 1.00 95.81 109 GLU A O 1
ATOM 848 N N . GLN A 1 110 ? 8.023 4.234 6.173 1.00 96.50 110 GLN A N 1
ATOM 849 C CA . GLN A 1 110 ? 8.580 5.468 6.725 1.00 96.50 110 GLN A CA 1
ATOM 850 C C . GLN A 1 110 ? 7.512 6.438 7.240 1.00 96.50 110 GLN A C 1
ATOM 852 O O . GLN A 1 110 ? 7.841 7.316 8.034 1.00 96.50 110 GLN A O 1
ATOM 857 N N . LEU A 1 111 ? 6.223 6.226 6.937 1.00 97.12 111 LEU A N 1
ATOM 858 C CA . LEU A 1 111 ? 5.131 7.046 7.478 1.00 97.12 111 LEU A CA 1
ATOM 859 C C . LEU A 1 111 ? 5.122 7.108 9.013 1.00 97.12 111 LEU A C 1
ATOM 861 O O . LEU A 1 111 ? 4.675 8.109 9.568 1.00 97.12 111 LEU A O 1
ATOM 865 N N . VAL A 1 112 ? 5.609 6.067 9.699 1.00 96.94 112 VAL A N 1
ATOM 866 C CA . VAL A 1 112 ? 5.674 6.002 11.174 1.00 96.94 112 VAL A CA 1
ATOM 867 C C . VAL A 1 112 ? 6.938 6.637 11.765 1.00 96.94 112 VAL A C 1
ATOM 869 O O . VAL A 1 112 ? 6.996 6.832 12.978 1.00 96.94 112 VAL A O 1
ATOM 872 N N . TYR A 1 113 ? 7.949 6.924 10.941 1.00 96.12 113 TYR A N 1
ATOM 873 C CA . TYR A 1 113 ? 9.243 7.452 11.382 1.00 96.12 113 TYR A CA 1
ATOM 874 C C . TYR A 1 113 ? 9.460 8.898 10.919 1.00 96.12 113 TYR A C 1
ATOM 876 O O . TYR A 1 113 ? 9.918 9.720 11.710 1.00 96.12 113 TYR A O 1
ATOM 884 N N . ASP A 1 114 ? 9.092 9.215 9.674 1.00 97.56 114 ASP A N 1
ATOM 885 C CA . ASP A 1 114 ? 9.182 10.544 9.066 1.00 97.56 114 ASP A CA 1
ATOM 886 C C . ASP A 1 114 ? 8.026 10.764 8.072 1.00 97.56 114 ASP A C 1
ATOM 888 O O . ASP A 1 114 ? 8.148 10.599 6.853 1.00 97.56 114 ASP A O 1
ATOM 892 N N . THR A 1 115 ? 6.846 11.094 8.605 1.00 97.00 115 THR A N 1
ATOM 893 C CA . THR A 1 115 ? 5.643 11.315 7.790 1.00 97.00 115 THR A CA 1
ATOM 894 C C . THR A 1 115 ? 5.819 12.430 6.750 1.00 97.00 115 THR A C 1
ATOM 896 O O . THR A 1 115 ? 5.452 12.189 5.599 1.00 97.00 115 THR A O 1
ATOM 899 N N . PRO A 1 116 ? 6.348 13.631 7.083 1.00 97.25 116 PRO A N 1
ATOM 900 C CA . PRO A 1 116 ? 6.489 14.709 6.105 1.00 97.25 116 PRO A CA 1
ATOM 901 C C . PRO A 1 116 ? 7.342 14.326 4.893 1.00 97.25 116 PRO A C 1
ATOM 903 O O . PRO A 1 116 ? 6.912 14.564 3.764 1.00 97.25 116 PRO A O 1
ATOM 906 N N . GLU A 1 117 ? 8.498 13.694 5.112 1.00 96.62 117 GLU A N 1
ATOM 907 C CA . GLU A 1 117 ? 9.380 13.282 4.015 1.00 96.62 117 GLU A CA 1
ATOM 908 C C . GLU A 1 117 ? 8.737 12.173 3.174 1.00 96.62 117 GLU A C 1
ATOM 910 O O . GLU A 1 117 ? 8.738 12.227 1.945 1.00 96.62 117 GLU A O 1
ATOM 915 N N . THR A 1 118 ? 8.090 11.204 3.827 1.00 96.31 118 THR A N 1
ATOM 916 C CA . THR A 1 118 ? 7.397 10.116 3.122 1.00 96.31 118 THR A CA 1
ATOM 917 C C . THR A 1 118 ? 6.262 10.646 2.242 1.00 96.31 118 THR A C 1
ATOM 919 O O . THR A 1 118 ? 6.084 10.198 1.112 1.00 96.31 118 THR A O 1
ATOM 922 N N . LEU A 1 119 ? 5.496 11.629 2.722 1.00 96.44 119 LEU A N 1
ATOM 923 C CA . LEU A 1 119 ? 4.447 12.267 1.926 1.00 96.44 119 LEU A CA 1
ATOM 924 C C . LEU A 1 119 ? 5.015 13.038 0.733 1.00 96.44 119 LEU A C 1
ATOM 926 O O . LEU A 1 119 ? 4.446 12.968 -0.353 1.00 96.44 119 LEU A O 1
ATOM 930 N N . ALA A 1 120 ? 6.136 13.743 0.910 1.00 94.56 120 ALA A N 1
ATOM 931 C CA . ALA A 1 120 ? 6.812 14.419 -0.193 1.00 94.56 120 ALA A CA 1
ATOM 932 C C . ALA A 1 120 ? 7.284 13.419 -1.263 1.00 94.56 120 ALA A C 1
ATOM 934 O O . ALA A 1 120 ? 7.101 13.670 -2.454 1.00 94.56 120 ALA A O 1
ATOM 935 N N . TYR A 1 121 ? 7.807 12.264 -0.842 1.00 93.31 121 TYR A N 1
ATOM 936 C CA . TYR A 1 121 ? 8.241 11.187 -1.733 1.00 93.31 121 TYR A CA 1
ATOM 937 C C . TYR A 1 121 ? 7.092 10.615 -2.583 1.00 93.31 121 TYR A C 1
ATOM 939 O O . TYR A 1 121 ? 7.246 10.434 -3.787 1.00 93.31 121 TYR A O 1
ATOM 947 N N . TYR A 1 122 ? 5.912 10.396 -1.993 1.00 94.69 122 TYR A N 1
ATOM 948 C CA . TYR A 1 122 ? 4.733 9.863 -2.697 1.00 94.69 122 TYR A CA 1
ATOM 949 C C . TYR A 1 122 ? 3.872 10.926 -3.409 1.00 94.69 122 TYR A C 1
ATOM 951 O O . TYR A 1 122 ? 2.803 10.606 -3.938 1.00 94.69 122 TYR A O 1
ATOM 959 N N . ALA A 1 123 ? 4.306 12.190 -3.441 1.00 91.06 123 ALA A N 1
ATOM 960 C CA . ALA A 1 123 ? 3.571 13.272 -4.098 1.00 91.06 123 ALA A CA 1
ATOM 961 C C . ALA A 1 123 ? 3.846 13.382 -5.611 1.00 91.06 123 ALA A C 1
ATOM 963 O O . ALA A 1 123 ? 3.068 14.022 -6.322 1.00 91.06 123 ALA A O 1
ATOM 964 N N . ALA A 1 124 ? 4.937 12.792 -6.111 1.00 86.06 124 ALA A N 1
ATOM 965 C CA . ALA A 1 124 ? 5.367 12.911 -7.504 1.00 86.06 124 ALA A CA 1
ATOM 966 C C . ALA A 1 124 ? 6.108 11.657 -8.001 1.00 86.06 124 ALA A C 1
ATOM 968 O O . ALA A 1 124 ? 6.449 10.767 -7.227 1.00 86.06 124 ALA A O 1
ATOM 969 N N . GLU A 1 125 ? 6.348 11.589 -9.312 1.00 88.69 125 GLU A N 1
ATOM 970 C CA . GLU A 1 125 ? 7.126 10.515 -9.933 1.00 88.69 125 GLU A CA 1
ATOM 971 C C . GLU A 1 125 ? 8.613 10.617 -9.527 1.00 88.69 125 GLU A C 1
ATOM 973 O O . GLU A 1 125 ? 9.209 11.689 -9.683 1.00 88.69 125 GLU A O 1
ATOM 978 N N . PRO A 1 126 ? 9.229 9.534 -9.013 1.00 86.69 126 PRO A N 1
ATOM 979 C CA . PRO A 1 126 ? 10.638 9.521 -8.646 1.00 86.69 126 PRO A CA 1
ATOM 980 C C . PRO A 1 126 ? 11.524 9.561 -9.894 1.00 86.69 126 PRO A C 1
ATOM 982 O O . PRO A 1 126 ? 11.200 8.996 -10.938 1.00 86.69 126 PRO A O 1
ATOM 985 N N . THR A 1 127 ? 12.678 10.213 -9.782 1.00 84.25 127 THR A N 1
ATOM 986 C CA . THR A 1 127 ? 13.606 10.402 -10.912 1.00 84.25 127 THR A CA 1
ATOM 987 C C . THR A 1 127 ? 14.760 9.402 -10.943 1.00 84.25 127 THR A C 1
ATOM 989 O O . THR A 1 127 ? 15.546 9.402 -11.888 1.00 84.25 127 THR A O 1
ATOM 992 N N . ASP A 1 128 ? 14.902 8.586 -9.904 1.00 87.00 128 ASP A N 1
ATOM 993 C CA . ASP A 1 128 ? 16.119 7.842 -9.573 1.00 87.00 128 ASP A CA 1
ATOM 994 C C . ASP A 1 128 ? 15.897 6.335 -9.369 1.00 87.00 128 ASP A C 1
ATOM 996 O O . ASP A 1 128 ? 16.717 5.663 -8.748 1.00 87.00 128 ASP A O 1
ATOM 1000 N N . LEU A 1 129 ? 14.828 5.784 -9.948 1.00 88.56 129 LEU A N 1
ATOM 1001 C CA . LEU A 1 129 ? 14.568 4.346 -9.903 1.00 88.56 129 LEU A CA 1
ATOM 1002 C C . LEU A 1 129 ? 15.605 3.532 -10.674 1.00 88.56 129 LEU A C 1
ATOM 1004 O O . LEU A 1 129 ? 16.017 3.873 -11.790 1.00 88.56 129 LEU A O 1
ATOM 1008 N N . LEU A 1 130 ? 15.951 2.383 -10.107 1.00 91.00 130 LEU A N 1
ATOM 1009 C CA . LEU A 1 130 ? 16.767 1.385 -10.772 1.00 91.00 130 LEU A CA 1
ATOM 1010 C C . LEU A 1 130 ? 15.985 0.736 -11.930 1.00 91.00 130 LEU A C 1
ATOM 1012 O O . LEU A 1 130 ? 14.757 0.602 -11.873 1.00 91.00 130 LEU A O 1
ATOM 1016 N N . PRO A 1 131 ? 16.670 0.267 -12.991 1.00 90.44 131 PRO A N 1
ATOM 1017 C CA . PRO A 1 131 ? 16.015 -0.403 -14.115 1.00 90.44 131 PRO A CA 1
ATOM 1018 C C . PRO A 1 131 ? 15.150 -1.603 -13.705 1.00 90.44 131 PRO A C 1
ATOM 1020 O O . PRO A 1 131 ? 14.124 -1.877 -14.326 1.00 90.44 131 PRO A O 1
ATOM 1023 N N . GLU A 1 132 ? 15.555 -2.348 -12.681 1.00 89.69 132 GLU A N 1
ATOM 1024 C CA . GLU A 1 132 ? 14.805 -3.476 -12.136 1.00 89.69 132 GLU A CA 1
ATOM 1025 C C . GLU A 1 132 ? 13.472 -3.031 -11.519 1.00 89.69 132 GLU A C 1
ATOM 1027 O O . GLU A 1 132 ? 12.438 -3.636 -11.808 1.00 89.69 132 GLU A O 1
ATOM 1032 N N . GLU A 1 133 ? 13.480 -1.946 -10.743 1.00 91.44 133 GLU A N 1
ATOM 1033 C CA . GLU A 1 133 ? 12.279 -1.365 -10.133 1.00 91.44 133 GLU A CA 1
ATOM 1034 C C . GLU A 1 133 ? 11.330 -0.850 -11.216 1.00 91.44 133 GLU A C 1
ATOM 1036 O O . GLU A 1 133 ? 10.145 -1.179 -11.212 1.00 91.44 133 GLU A O 1
ATOM 1041 N N . LEU A 1 134 ? 11.857 -0.133 -12.215 1.00 91.75 134 LEU A N 1
ATOM 1042 C CA . LEU A 1 134 ? 11.072 0.340 -13.358 1.00 91.75 134 LEU A CA 1
ATOM 1043 C C . LEU A 1 134 ? 10.384 -0.811 -14.098 1.00 91.75 134 LEU A C 1
ATOM 1045 O O . LEU A 1 134 ? 9.183 -0.740 -14.348 1.00 91.75 134 LEU A O 1
ATOM 1049 N N . ASN A 1 135 ? 11.109 -1.896 -14.390 1.00 91.31 135 ASN A N 1
ATOM 1050 C CA . ASN A 1 135 ? 10.546 -3.069 -15.064 1.00 91.31 135 ASN A CA 1
ATOM 1051 C C . ASN A 1 135 ? 9.414 -3.726 -14.262 1.00 91.31 135 ASN A C 1
ATOM 1053 O O . ASN A 1 135 ? 8.428 -4.183 -14.843 1.00 91.31 135 ASN A O 1
ATOM 1057 N N . PHE A 1 136 ? 9.563 -3.809 -12.939 1.00 93.19 136 PHE A N 1
ATOM 1058 C CA . PHE A 1 136 ? 8.514 -4.319 -12.064 1.00 93.19 136 PHE A CA 1
ATOM 1059 C C . PHE A 1 136 ? 7.293 -3.406 -12.062 1.00 93.19 136 PHE A C 1
ATOM 1061 O O . PHE A 1 136 ? 6.180 -3.869 -12.309 1.00 93.19 136 PHE A O 1
ATOM 1068 N N . LEU A 1 137 ? 7.497 -2.111 -11.844 1.00 93.88 137 LEU A N 1
ATOM 1069 C CA . LEU A 1 137 ? 6.408 -1.150 -11.756 1.00 93.88 137 LEU A CA 1
ATOM 1070 C C . LEU A 1 137 ? 5.672 -0.994 -13.097 1.00 93.88 137 LEU A C 1
ATOM 1072 O O . LEU A 1 137 ? 4.449 -0.885 -13.103 1.00 93.88 137 LEU A O 1
ATOM 1076 N N . ASP A 1 138 ? 6.370 -1.073 -14.235 1.00 92.44 138 ASP A N 1
ATOM 1077 C CA . ASP A 1 138 ? 5.750 -1.121 -15.567 1.00 92.44 138 ASP A CA 1
ATOM 1078 C C . ASP A 1 138 ? 4.820 -2.325 -15.720 1.00 92.44 138 ASP A C 1
ATOM 1080 O O . ASP A 1 138 ? 3.713 -2.197 -16.246 1.00 92.44 138 ASP A O 1
ATOM 1084 N N . MET A 1 139 ? 5.241 -3.491 -15.226 1.00 92.69 139 MET A N 1
ATOM 1085 C CA . MET A 1 139 ? 4.415 -4.694 -15.241 1.00 92.69 139 MET A CA 1
ATOM 1086 C C . MET A 1 139 ? 3.183 -4.537 -14.344 1.00 92.69 139 MET A C 1
ATOM 1088 O O . MET A 1 139 ? 2.076 -4.845 -14.780 1.00 92.69 139 MET A O 1
ATOM 1092 N N . VAL A 1 140 ? 3.342 -3.996 -13.132 1.00 93.88 140 VAL A N 1
ATOM 1093 C CA . VAL A 1 140 ? 2.212 -3.706 -12.232 1.00 93.88 140 VAL A CA 1
ATOM 1094 C C . VAL A 1 140 ? 1.203 -2.777 -12.917 1.00 93.88 140 VAL A C 1
ATOM 1096 O O . VAL A 1 140 ? 0.011 -3.082 -12.951 1.00 93.88 140 VAL A O 1
ATOM 1099 N N . ARG A 1 141 ? 1.677 -1.675 -13.511 1.00 93.38 141 ARG A N 1
ATOM 1100 C CA . ARG A 1 141 ? 0.842 -0.693 -14.219 1.00 93.38 141 ARG A CA 1
ATOM 1101 C C . ARG A 1 141 ? 0.097 -1.307 -15.397 1.00 93.38 141 ARG A C 1
ATOM 1103 O O . ARG A 1 141 ? -1.092 -1.045 -15.573 1.00 93.38 141 ARG A O 1
ATOM 1110 N N . ALA A 1 142 ? 0.779 -2.121 -16.199 1.00 93.31 142 ALA A N 1
ATOM 1111 C CA . ALA A 1 142 ? 0.189 -2.752 -17.374 1.00 93.31 142 ALA A CA 1
ATOM 1112 C C . ALA A 1 142 ? -0.906 -3.762 -16.999 1.00 93.31 142 ALA A C 1
ATOM 1114 O O . ALA A 1 142 ? -1.989 -3.747 -17.593 1.00 93.31 142 ALA A O 1
ATOM 1115 N N . GLU A 1 143 ? -0.641 -4.609 -16.003 1.00 95.56 143 GLU A N 1
ATOM 1116 C CA . GLU A 1 143 ? -1.539 -5.704 -15.632 1.00 95.56 143 GLU A CA 1
ATOM 1117 C C . GLU A 1 143 ? -2.708 -5.230 -14.762 1.00 95.56 143 GLU A C 1
ATOM 1119 O O . GLU A 1 143 ? -3.861 -5.567 -15.036 1.00 95.56 143 GLU A O 1
ATOM 1124 N N . LEU A 1 144 ? -2.446 -4.399 -13.747 1.00 94.69 144 LEU A N 1
ATOM 1125 C CA . LEU A 1 144 ? -3.492 -3.909 -12.841 1.00 94.69 144 LEU A CA 1
ATOM 1126 C C . LEU A 1 144 ? -4.236 -2.685 -13.391 1.00 94.69 144 LEU A C 1
ATOM 1128 O O . LEU A 1 144 ? -5.305 -2.344 -12.885 1.00 94.69 144 LEU A O 1
ATOM 1132 N N . ARG A 1 145 ? -3.705 -2.038 -14.440 1.00 94.00 145 ARG A N 1
ATOM 1133 C CA . ARG A 1 145 ? -4.276 -0.837 -15.082 1.00 94.00 145 ARG A CA 1
ATOM 1134 C C . ARG A 1 145 ? -4.540 0.299 -14.093 1.00 94.00 145 ARG A C 1
ATOM 1136 O O . ARG A 1 145 ? -5.508 1.051 -14.232 1.00 94.00 145 ARG A O 1
ATOM 1143 N N . THR A 1 146 ? -3.682 0.411 -13.089 1.00 87.62 146 THR A N 1
ATOM 1144 C CA . THR A 1 146 ? -3.783 1.412 -12.031 1.00 87.62 146 THR A CA 1
ATOM 1145 C C . THR A 1 146 ? -3.272 2.757 -12.522 1.00 87.62 146 THR A C 1
ATOM 1147 O O . THR A 1 146 ? -2.389 2.840 -13.376 1.00 87.62 146 THR A O 1
ATOM 1150 N N . GLN A 1 147 ? -3.872 3.825 -12.006 1.00 89.19 147 GLN A N 1
ATOM 1151 C CA . GLN A 1 147 ? -3.393 5.186 -12.221 1.00 89.19 147 GLN A CA 1
ATOM 1152 C C . GLN A 1 147 ? -2.646 5.648 -10.970 1.00 89.19 147 GLN A C 1
ATOM 1154 O O . GLN A 1 147 ? -3.051 5.257 -9.872 1.00 89.19 147 GLN A O 1
ATOM 1159 N N . PRO A 1 148 ? -1.602 6.480 -11.106 1.00 92.88 148 PRO A N 1
ATOM 1160 C CA . PRO A 1 148 ? -0.926 7.064 -9.959 1.00 92.88 148 PRO A CA 1
ATOM 1161 C C . PRO A 1 148 ? -1.902 7.825 -9.058 1.00 92.88 148 PRO A C 1
ATOM 1163 O O . PRO A 1 148 ? -2.751 8.581 -9.540 1.00 92.88 148 PRO A O 1
ATOM 1166 N N . VAL A 1 149 ? -1.762 7.639 -7.749 1.00 95.19 149 VAL A N 1
ATOM 1167 C CA . VAL A 1 149 ? -2.524 8.357 -6.725 1.00 95.19 149 VAL A CA 1
ATOM 1168 C C . VAL A 1 149 ? -1.535 8.971 -5.749 1.00 95.19 149 VAL A C 1
ATOM 1170 O O . VAL A 1 149 ? -0.778 8.255 -5.105 1.00 95.19 149 VAL A O 1
ATOM 1173 N N . ALA A 1 150 ? -1.546 10.297 -5.624 1.00 94.12 150 ALA A N 1
ATOM 1174 C CA . ALA A 1 150 ? -0.718 10.972 -4.634 1.00 94.12 150 ALA A CA 1
ATOM 1175 C C . ALA A 1 150 ? -1.225 10.663 -3.219 1.00 94.12 150 ALA A C 1
ATOM 1177 O O . ALA A 1 150 ? -2.422 10.790 -2.937 1.00 94.12 150 ALA A O 1
ATOM 1178 N N . LEU A 1 151 ? -0.312 10.303 -2.318 1.00 94.94 151 LEU A N 1
ATOM 1179 C CA . LEU A 1 151 ? -0.620 10.181 -0.898 1.00 94.94 151 LEU A CA 1
ATOM 1180 C C . LEU A 1 151 ? -0.456 11.549 -0.229 1.00 94.94 151 LEU A C 1
ATOM 1182 O O . LEU A 1 151 ? 0.627 12.126 -0.263 1.00 94.94 151 LEU A O 1
ATOM 1186 N N . THR A 1 152 ? -1.516 12.070 0.392 1.00 96.12 152 THR A N 1
ATOM 1187 C CA . THR A 1 152 ? -1.478 13.371 1.081 1.00 96.12 152 THR A CA 1
ATOM 1188 C C . THR A 1 152 ? -1.812 13.245 2.563 1.00 96.12 152 THR A C 1
ATOM 1190 O O . THR A 1 152 ? -2.463 12.288 2.994 1.00 96.12 152 THR A O 1
ATOM 1193 N N . ALA A 1 153 ? -1.404 14.246 3.349 1.00 97.50 153 ALA A N 1
ATOM 1194 C CA . ALA A 1 153 ? -1.724 14.323 4.773 1.00 97.50 153 ALA A CA 1
ATOM 1195 C C . ALA A 1 153 ? -3.241 14.368 5.014 1.00 97.50 153 ALA A C 1
ATOM 1197 O O . ALA A 1 153 ? -3.749 13.694 5.907 1.00 97.50 153 ALA A O 1
ATOM 1198 N N . GLU A 1 154 ? -3.980 15.118 4.193 1.00 97.94 154 GLU A N 1
ATOM 1199 C CA . GLU A 1 154 ? -5.438 15.226 4.284 1.00 97.94 154 GLU A CA 1
ATOM 1200 C C . GLU A 1 154 ? -6.103 13.879 4.010 1.00 97.94 154 GLU A C 1
ATOM 1202 O O . GLU A 1 154 ? -7.059 13.508 4.695 1.00 97.94 154 GLU A O 1
ATOM 1207 N N . ARG A 1 155 ? -5.589 13.126 3.026 1.00 97.56 155 ARG A N 1
ATOM 1208 C CA . ARG A 1 155 ? -6.122 11.803 2.714 1.00 97.56 155 ARG A CA 1
ATOM 1209 C C . ARG A 1 155 ? -5.849 10.814 3.844 1.00 97.56 155 ARG A C 1
ATOM 1211 O O . ARG A 1 155 ? -6.785 10.130 4.252 1.00 97.56 155 ARG A O 1
ATOM 1218 N N . LEU A 1 156 ? -4.633 10.786 4.394 1.00 97.94 156 LEU A N 1
ATOM 1219 C CA . LEU A 1 156 ? -4.308 9.955 5.560 1.00 97.94 156 LEU A CA 1
ATOM 1220 C C . LEU A 1 156 ? -5.185 10.298 6.768 1.00 97.94 156 LEU A C 1
ATOM 1222 O O . LEU A 1 156 ? -5.766 9.395 7.363 1.00 97.94 156 LEU A O 1
ATOM 1226 N N . ALA A 1 157 ? -5.361 11.583 7.084 1.00 98.19 157 ALA A N 1
ATOM 1227 C CA . ALA A 1 157 ? -6.209 12.013 8.194 1.00 98.19 157 ALA A CA 1
ATOM 1228 C C . ALA A 1 157 ? -7.675 11.577 8.005 1.00 98.19 157 ALA A C 1
ATOM 1230 O O . ALA A 1 157 ? -8.323 11.127 8.951 1.00 98.19 157 ALA A O 1
ATOM 1231 N N . ALA A 1 158 ? -8.198 11.656 6.776 1.00 98.50 158 ALA A N 1
ATOM 1232 C CA . ALA A 1 158 ? -9.547 11.192 6.461 1.00 98.50 158 ALA A CA 1
ATOM 1233 C C . ALA A 1 158 ? -9.694 9.665 6.603 1.00 98.50 158 ALA A C 1
ATOM 1235 O O . ALA A 1 158 ? -10.720 9.187 7.097 1.00 98.50 158 ALA A O 1
ATOM 1236 N N . LEU A 1 159 ? -8.683 8.897 6.182 1.00 98.44 159 LEU A N 1
ATOM 1237 C CA . LEU A 1 159 ? -8.647 7.441 6.344 1.00 98.44 159 LEU A CA 1
ATOM 1238 C C . LEU A 1 159 ? -8.569 7.052 7.822 1.00 98.44 159 LEU A C 1
ATOM 1240 O O . LEU A 1 159 ? -9.345 6.208 8.271 1.00 98.44 159 LEU A O 1
ATOM 1244 N N . GLU A 1 160 ? -7.691 7.703 8.583 1.00 97.56 160 GLU A N 1
ATOM 1245 C CA . GLU A 1 160 ? -7.528 7.481 10.017 1.00 97.56 160 GLU A CA 1
ATOM 1246 C C . GLU A 1 160 ? -8.836 7.765 10.761 1.00 97.56 160 GLU A C 1
ATOM 1248 O O . GLU A 1 160 ? -9.358 6.891 11.453 1.00 97.56 160 GLU A O 1
ATOM 1253 N N . GLN A 1 161 ? -9.442 8.936 10.543 1.00 98.31 161 GLN A N 1
ATOM 1254 C CA . GLN A 1 161 ? -10.700 9.305 11.191 1.00 98.31 161 GLN A CA 1
ATOM 1255 C C . GLN A 1 161 ? -11.818 8.285 10.920 1.00 98.31 161 GLN A C 1
ATOM 1257 O O . GLN A 1 161 ? -12.639 8.010 11.798 1.00 98.31 161 GLN A O 1
ATOM 1262 N N . ARG A 1 162 ? -11.874 7.731 9.704 1.00 98.44 162 ARG A N 1
ATOM 1263 C CA . ARG A 1 162 ? -12.958 6.840 9.279 1.00 98.44 162 ARG A CA 1
ATOM 1264 C C . ARG A 1 162 ? -12.736 5.383 9.675 1.00 98.44 162 ARG A C 1
ATOM 1266 O O . ARG A 1 162 ? -13.698 4.713 10.053 1.00 98.44 162 ARG A O 1
ATOM 1273 N N . PHE A 1 163 ? -11.513 4.877 9.554 1.00 98.44 163 PHE A N 1
ATOM 1274 C CA . PHE A 1 163 ? -11.230 3.441 9.606 1.00 98.44 163 PHE A CA 1
ATOM 1275 C C . PHE A 1 163 ? -10.379 3.018 10.804 1.00 98.44 163 PHE A C 1
ATOM 1277 O O . PHE A 1 163 ? -10.534 1.885 11.255 1.00 98.44 163 PHE A O 1
ATOM 1284 N N . GLN A 1 164 ? -9.562 3.904 11.385 1.00 96.25 164 GLN A N 1
ATOM 1285 C CA . GLN A 1 164 ? -8.758 3.565 12.566 1.00 96.25 164 GLN A CA 1
ATOM 1286 C C . GLN A 1 164 ? -9.609 3.046 13.742 1.00 96.25 164 GLN A C 1
ATOM 1288 O O . GLN A 1 164 ? -9.225 2.038 14.337 1.00 96.25 164 GLN A O 1
ATOM 1293 N N . PRO A 1 165 ? -10.798 3.619 14.051 1.00 97.75 165 PRO A N 1
ATOM 1294 C CA . PRO A 1 165 ? -11.656 3.108 15.126 1.00 97.75 165 PRO A CA 1
ATOM 1295 C C . PRO A 1 165 ? -12.213 1.695 14.888 1.00 97.75 165 PRO A C 1
ATOM 1297 O O . PRO A 1 165 ? -12.775 1.102 15.804 1.00 97.75 165 PRO A O 1
ATOM 1300 N N . GLN A 1 166 ? -12.112 1.172 13.662 1.00 97.88 166 GLN A N 1
ATOM 1301 C CA . GLN A 1 166 ? -12.620 -0.148 13.282 1.00 97.88 166 GLN A CA 1
ATOM 1302 C C . GLN A 1 166 ? -11.560 -1.248 13.440 1.00 97.88 166 GLN A C 1
ATOM 1304 O O . GLN A 1 166 ? -11.895 -2.431 13.373 1.00 97.88 166 GLN A O 1
ATOM 1309 N N . LEU A 1 167 ? -10.287 -0.890 13.644 1.00 97.31 167 LEU A N 1
ATOM 1310 C CA . LEU A 1 167 ? -9.216 -1.860 13.854 1.00 97.31 167 LEU A CA 1
ATOM 1311 C C . LEU A 1 167 ? -9.398 -2.566 15.201 1.00 97.31 167 LEU A C 1
ATOM 1313 O O . LEU A 1 167 ? -9.467 -1.928 16.251 1.00 97.31 167 LEU A O 1
ATOM 1317 N N . GLN A 1 168 ? -9.430 -3.896 15.183 1.00 96.56 168 GLN A N 1
ATOM 1318 C CA . GLN A 1 168 ? -9.534 -4.701 16.397 1.00 96.56 168 GLN A CA 1
ATOM 1319 C C . GLN A 1 168 ? -8.155 -5.237 16.762 1.00 96.56 168 GLN A C 1
ATOM 1321 O O . GLN A 1 168 ? -7.668 -6.174 16.139 1.00 96.56 168 GLN A O 1
ATOM 1326 N N . ILE A 1 169 ? -7.507 -4.662 17.772 1.00 93.75 169 ILE A N 1
ATOM 1327 C CA . ILE A 1 169 ? -6.223 -5.168 18.274 1.00 93.75 169 ILE A CA 1
ATOM 1328 C C . ILE A 1 169 ? -6.492 -6.120 19.439 1.00 93.75 169 ILE A C 1
ATOM 1330 O O . ILE A 1 169 ? -7.334 -5.835 20.295 1.00 93.75 169 ILE A O 1
ATOM 1334 N N . LYS A 1 170 ? -5.788 -7.257 19.491 1.00 87.38 170 LYS A N 1
ATOM 1335 C CA . LYS A 1 170 ? -5.851 -8.120 20.678 1.00 87.38 170 LYS A CA 1
ATOM 1336 C C . LYS A 1 170 ? -5.376 -7.337 21.904 1.00 87.38 170 LYS A C 1
ATOM 1338 O O . LYS A 1 170 ? -4.363 -6.645 21.815 1.00 87.38 170 LYS A O 1
ATOM 1343 N N . PRO A 1 171 ? -6.041 -7.479 23.061 1.00 75.44 171 PRO A N 1
ATOM 1344 C CA . PRO A 1 171 ? -5.464 -7.037 24.320 1.00 75.44 171 PRO A CA 1
ATOM 1345 C C . PRO A 1 171 ? -4.070 -7.658 24.482 1.00 75.44 171 PRO A C 1
ATOM 1347 O O . PRO A 1 171 ? -3.899 -8.863 24.303 1.00 75.44 171 PRO A O 1
ATOM 1350 N N . HIS A 1 172 ? -3.064 -6.832 24.758 1.00 66.50 172 HIS A N 1
ATOM 1351 C CA . HIS A 1 172 ? -1.719 -7.317 25.038 1.00 66.50 172 HIS A CA 1
ATOM 1352 C C . HIS A 1 172 ? -1.658 -7.773 26.502 1.00 66.50 172 HIS A C 1
ATOM 1354 O O . HIS A 1 172 ? -1.693 -6.940 27.407 1.00 66.50 172 HIS A O 1
ATOM 1360 N N . ASP A 1 173 ? -1.510 -9.077 26.746 1.00 62.16 173 ASP A N 1
ATOM 1361 C CA . ASP A 1 173 ? -1.533 -9.676 28.097 1.00 62.16 173 ASP A CA 1
ATOM 1362 C C . ASP A 1 173 ? -0.273 -9.384 28.947 1.00 62.16 173 ASP A C 1
ATOM 1364 O O . ASP A 1 173 ? -0.091 -9.931 30.035 1.00 62.16 173 ASP A O 1
ATOM 1368 N N . GLY A 1 174 ? 0.617 -8.510 28.469 1.00 51.31 174 GLY A N 1
ATOM 1369 C CA . GLY A 1 174 ? 1.699 -7.919 29.266 1.00 51.31 174 GLY A CA 1
ATOM 1370 C C . GLY A 1 174 ? 2.876 -8.845 29.580 1.00 51.31 174 GLY A C 1
ATOM 1371 O O . GLY A 1 174 ? 3.678 -8.506 30.446 1.00 51.31 174 GLY A O 1
ATOM 1372 N N . LYS A 1 175 ? 3.005 -9.995 28.912 1.00 43.84 175 LYS A N 1
ATOM 1373 C CA . LYS A 1 175 ? 4.110 -10.936 29.147 1.00 43.84 175 LYS A CA 1
ATOM 1374 C C . LYS A 1 175 ? 5.043 -10.995 27.940 1.00 43.84 175 LYS A C 1
ATOM 1376 O O . LYS A 1 175 ? 4.647 -11.503 26.895 1.00 43.84 175 LYS A O 1
ATOM 1381 N N . TYR A 1 176 ? 6.248 -10.461 28.130 1.00 48.81 176 TYR A N 1
ATOM 1382 C CA . TYR A 1 176 ? 7.433 -10.746 27.320 1.00 48.81 176 TYR A CA 1
ATOM 1383 C C . TYR A 1 176 ? 8.161 -11.961 27.896 1.00 48.81 176 TYR A C 1
ATOM 1385 O O . TYR A 1 176 ? 8.169 -12.087 29.146 1.00 48.81 176 TYR A O 1
#

Solvent-accessible surface area (backbone atoms only — not comparable to full-atom values): 9633 Å² total; per-residue (Å²): 132,58,35,50,52,56,55,49,53,50,51,55,50,44,41,73,74,45,44,97,54,34,60,76,29,33,42,77,27,12,63,38,78,41,82,73,71,39,64,86,71,48,75,54,41,38,72,50,26,29,25,46,29,23,26,81,54,80,75,25,32,34,21,29,46,74,38,86,56,52,79,38,73,37,34,32,33,37,32,37,58,84,87,49,46,72,44,48,77,24,69,33,50,52,51,42,50,4,40,26,46,65,69,34,43,36,62,60,67,36,49,84,80,42,43,72,63,38,37,59,58,38,57,54,79,70,93,78,73,51,73,51,47,49,56,43,38,52,50,49,37,68,74,70,64,48,56,79,36,67,49,46,72,70,56,43,52,54,36,38,74,69,47,54,85,71,60,41,59,58,84,77,90,82,78,131

Radius of gyration: 15.4 Å; Cα contacts (8 Å, |Δi|>4): 316; chains: 1; bounding box: 30×33×47 Å

Mean predicted aligned error: 3.69 Å

Secondary structure (DSSP, 8-state):
---HHHHHHHHHHHHHHHGGGTHHHHTTTT-EEEEEEE----TTS-TTEEEEEE-SSTT-EEEEET--STT--SPEEEEETTTTEEEEEESSHHHHHHHTTTT-SGGGGGGGT-HHHHHHHTTS--S---HHHHHHHHHHHHHH-PPP----HHHHHHHHHHHGGG--PPP-----

pLDDT: mean 93.14, std 7.77, range [43.84, 98.62]